Protein AF-A0A8C6F289-F1 (afdb_monomer_lite)

InterPro domains:
  IPR001245 Serine-threonine/tyrosine-protein kinase, catalytic domain [PF07714] (46-99)
  IPR011009 Protein kinase-like domain superfamily [SSF56112] (26-97)
  IPR017441 Protein kinase, ATP binding site [PS00107] (52-78)

pLDDT: mean 70.16, std 18.86, range [34.09, 97.44]

Structure (mmCIF, N/CA/C/O backbone):
data_AF-A0A8C6F289-F1
#
_entry.id   AF-A0A8C6F289-F1
#
loop_
_atom_site.group_PDB
_atom_site.id
_atom_site.type_symbol
_atom_site.label_atom_id
_atom_site.label_alt_id
_atom_site.label_comp_id
_atom_site.label_asym_id
_atom_site.label_entity_id
_atom_site.label_seq_id
_atom_site.pdbx_PDB_ins_code
_atom_site.Cartn_x
_atom_site.Cartn_y
_atom_site.Cartn_z
_atom_site.occupancy
_atom_site.B_iso_or_equiv
_atom_site.auth_seq_id
_atom_site.auth_comp_id
_atom_site.auth_asym_id
_atom_site.auth_atom_id
_atom_site.pdbx_PDB_model_num
ATOM 1 N N . ILE A 1 1 ? 35.187 51.671 -55.131 1.00 46.16 1 ILE A N 1
ATOM 2 C CA . ILE A 1 1 ? 34.625 51.964 -53.791 1.00 46.16 1 ILE A CA 1
ATOM 3 C C . ILE A 1 1 ? 34.349 50.608 -53.161 1.00 46.16 1 ILE A C 1
ATOM 5 O O . ILE A 1 1 ? 33.655 4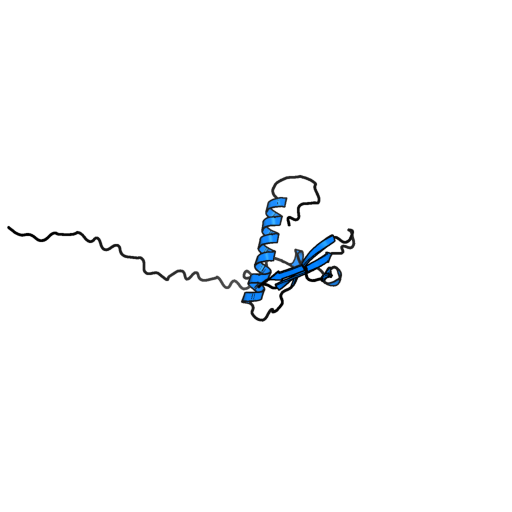9.810 -53.774 1.00 46.16 1 ILE A O 1
ATOM 9 N N . LYS A 1 2 ? 35.063 50.286 -52.078 1.00 38.53 2 LYS A N 1
ATOM 10 C CA . LYS A 1 2 ? 35.091 48.959 -51.451 1.00 38.53 2 LYS A CA 1
ATOM 11 C C . LYS A 1 2 ? 33.733 48.665 -50.813 1.00 38.53 2 LYS A C 1
ATOM 13 O O . LYS A 1 2 ? 33.270 49.463 -50.008 1.00 38.53 2 LYS A O 1
ATOM 18 N N . GLY A 1 3 ? 33.132 47.536 -51.166 1.00 48.69 3 GLY A N 1
ATOM 19 C CA . GLY A 1 3 ? 31.983 46.972 -50.473 1.00 48.69 3 GLY A CA 1
ATOM 20 C C . GLY A 1 3 ? 32.373 45.612 -49.918 1.00 48.69 3 GLY A C 1
ATOM 21 O O . GLY A 1 3 ? 32.667 44.710 -50.692 1.00 48.69 3 GLY A O 1
ATOM 22 N N . GLN A 1 4 ? 32.408 45.496 -48.595 1.00 46.75 4 GLN A N 1
ATOM 23 C CA . GLN A 1 4 ? 32.226 44.245 -47.863 1.00 46.75 4 GLN A CA 1
ATOM 24 C C . GLN A 1 4 ? 31.944 44.622 -46.409 1.00 46.75 4 GLN A C 1
ATOM 26 O O . GLN A 1 4 ? 32.739 45.313 -45.772 1.00 46.75 4 GLN A O 1
ATOM 31 N N . GLY A 1 5 ? 30.745 44.260 -45.954 1.00 51.66 5 GLY A N 1
ATOM 32 C CA . GLY A 1 5 ? 30.264 44.515 -44.607 1.00 51.66 5 GLY A CA 1
ATOM 33 C C . GLY A 1 5 ? 31.097 43.751 -43.589 1.00 51.66 5 GLY A C 1
ATOM 34 O O . GLY A 1 5 ? 31.342 42.557 -43.736 1.00 51.66 5 GLY A O 1
ATOM 35 N N . VAL A 1 6 ? 31.536 44.464 -42.561 1.00 51.06 6 VAL A N 1
ATOM 36 C CA . VAL A 1 6 ? 31.997 43.873 -41.310 1.00 51.06 6 VAL A CA 1
ATOM 37 C C . VAL A 1 6 ? 30.757 43.600 -40.468 1.00 51.06 6 VAL A C 1
ATOM 39 O O . VAL A 1 6 ? 30.268 44.483 -39.770 1.00 51.06 6 VAL A O 1
ATOM 42 N N . GLU A 1 7 ? 30.210 42.392 -40.575 1.00 58.28 7 GLU A N 1
ATOM 43 C CA . GLU A 1 7 ? 29.323 41.885 -39.533 1.00 58.28 7 GLU A CA 1
ATOM 44 C C . GLU A 1 7 ? 30.195 41.436 -38.363 1.00 58.28 7 GLU A C 1
ATOM 46 O O . GLU A 1 7 ? 30.992 40.502 -38.469 1.00 58.28 7 GLU A O 1
ATOM 51 N N . TYR A 1 8 ? 30.084 42.145 -37.244 1.00 46.84 8 TYR A N 1
ATOM 52 C CA . TYR A 1 8 ? 30.664 41.723 -35.979 1.00 46.84 8 TYR A CA 1
ATOM 53 C C . TYR A 1 8 ? 29.849 40.536 -35.463 1.00 46.84 8 TYR A C 1
ATOM 55 O O . TYR A 1 8 ? 28.900 40.709 -34.703 1.00 46.84 8 TYR A O 1
ATOM 63 N N . PHE A 1 9 ? 30.196 39.320 -35.883 1.00 59.06 9 PHE A N 1
ATOM 64 C CA . PHE A 1 9 ? 29.682 38.115 -35.243 1.00 59.06 9 PHE A CA 1
ATOM 65 C C . PHE A 1 9 ? 30.445 37.937 -33.929 1.00 59.06 9 PHE A C 1
ATOM 67 O O . PHE A 1 9 ? 31.496 37.299 -33.876 1.00 59.06 9 PHE A O 1
ATOM 74 N N . THR A 1 10 ? 29.962 38.575 -32.862 1.00 51.69 10 THR A N 1
ATOM 75 C CA . THR A 1 10 ? 30.360 38.216 -31.500 1.00 51.69 10 THR A CA 1
ATOM 76 C C . THR A 1 10 ? 30.003 36.749 -31.307 1.00 51.69 10 THR A C 1
ATOM 78 O O . THR A 1 10 ? 28.832 36.408 -31.151 1.00 51.69 10 THR A O 1
ATOM 81 N N . SER A 1 11 ? 31.005 35.874 -31.379 1.00 57.53 11 SER A N 1
ATOM 82 C CA . SER A 1 11 ? 30.870 34.464 -31.044 1.00 57.53 11 SER A CA 1
ATOM 83 C C . SER A 1 11 ? 30.445 34.370 -29.582 1.00 57.53 11 SER A C 1
ATOM 85 O O . SER A 1 11 ? 31.267 34.528 -28.679 1.00 57.53 11 SER A O 1
ATOM 87 N N . VAL A 1 12 ? 29.152 34.162 -29.347 1.00 59.59 12 VAL A N 1
ATOM 88 C CA . VAL A 1 12 ? 28.649 33.742 -28.042 1.00 59.59 12 VAL A CA 1
ATOM 89 C C . VAL A 1 12 ? 29.242 32.358 -27.803 1.00 59.59 12 VAL A C 1
ATOM 91 O O . VAL A 1 12 ? 28.905 31.402 -28.499 1.00 59.59 12 VAL A O 1
ATOM 94 N N . SER A 1 13 ? 30.200 32.263 -26.883 1.00 61.00 13 SER A N 1
ATOM 95 C CA . SER A 1 13 ? 30.701 30.980 -26.406 1.00 61.00 13 SER A CA 1
ATOM 96 C C . SER A 1 13 ? 29.568 30.298 -25.647 1.00 61.00 13 SER A C 1
ATOM 98 O O . SER A 1 13 ? 29.217 30.723 -24.546 1.00 61.00 13 SER A O 1
ATOM 100 N N . PHE A 1 14 ? 28.971 29.275 -26.253 1.00 57.12 14 PHE A N 1
ATOM 101 C CA . PHE A 1 14 ? 28.073 28.370 -25.548 1.00 57.12 14 PHE A CA 1
ATOM 102 C C . PHE A 1 14 ? 28.878 27.687 -24.432 1.00 57.12 14 PHE A C 1
ATOM 104 O O . PHE A 1 14 ? 29.957 27.166 -24.733 1.00 57.12 14 PHE A O 1
ATOM 111 N N . PRO A 1 15 ? 28.425 27.710 -23.162 1.00 57.38 15 PRO A N 1
ATOM 112 C CA . PRO A 1 15 ? 29.028 26.861 -22.147 1.00 57.38 15 PRO A CA 1
ATOM 113 C C . PRO A 1 15 ? 28.905 25.421 -22.643 1.00 57.38 15 PRO A C 1
ATOM 115 O O . PRO A 1 15 ? 27.828 24.995 -23.060 1.00 57.38 15 PRO A O 1
ATOM 118 N N . THR A 1 16 ? 30.026 24.705 -22.688 1.00 56.56 16 THR A N 1
ATOM 119 C CA . THR A 1 16 ? 30.003 23.268 -22.931 1.00 56.56 16 THR A CA 1
ATOM 120 C C . THR A 1 16 ? 29.150 22.658 -21.835 1.00 56.56 16 THR A C 1
ATOM 122 O O . THR A 1 16 ? 29.489 22.775 -20.658 1.00 56.56 16 THR A O 1
ATOM 125 N N . GLU A 1 17 ? 28.022 22.073 -22.228 1.00 63.59 17 GLU A N 1
ATOM 126 C CA . GLU A 1 17 ? 27.273 21.181 -21.360 1.00 63.59 17 GLU A CA 1
ATOM 127 C C . GLU A 1 17 ? 28.210 20.129 -20.764 1.00 63.59 17 GLU A C 1
ATOM 129 O O . GLU A 1 17 ? 29.196 19.751 -21.398 1.00 63.59 17 GLU A O 1
ATOM 134 N N . THR A 1 18 ? 27.831 19.646 -19.582 1.00 62.22 18 THR A N 1
ATOM 135 C CA . THR A 1 18 ? 28.416 18.534 -18.823 1.00 62.22 18 THR A CA 1
ATOM 136 C C . THR A 1 18 ? 29.577 18.882 -17.890 1.00 62.22 18 THR A C 1
ATOM 138 O O . THR A 1 18 ? 30.707 18.452 -18.104 1.00 62.22 18 THR A O 1
ATOM 141 N N . ASP A 1 19 ? 29.263 19.569 -16.791 1.00 66.81 19 ASP A N 1
ATOM 142 C CA . ASP A 1 19 ? 29.886 19.248 -15.498 1.00 66.81 19 ASP A CA 1
ATOM 143 C C . ASP A 1 19 ? 28.875 19.429 -14.351 1.00 66.81 19 ASP A C 1
ATOM 145 O O . ASP A 1 19 ? 29.058 20.212 -13.426 1.00 66.81 19 ASP A O 1
ATOM 149 N N . ASP A 1 20 ? 27.750 18.713 -14.455 1.00 73.12 20 ASP A N 1
ATOM 150 C CA . ASP A 1 20 ? 26.741 18.583 -13.391 1.00 73.12 20 ASP A CA 1
ATOM 151 C C . ASP A 1 20 ? 27.116 17.466 -12.395 1.00 73.12 20 ASP A C 1
ATOM 153 O O . ASP A 1 20 ? 26.256 16.884 -11.726 1.00 73.12 20 ASP A O 1
ATOM 157 N N . TYR A 1 21 ? 28.401 17.104 -12.328 1.00 77.75 21 TYR A N 1
ATOM 158 C CA . TYR A 1 21 ? 28.879 16.062 -11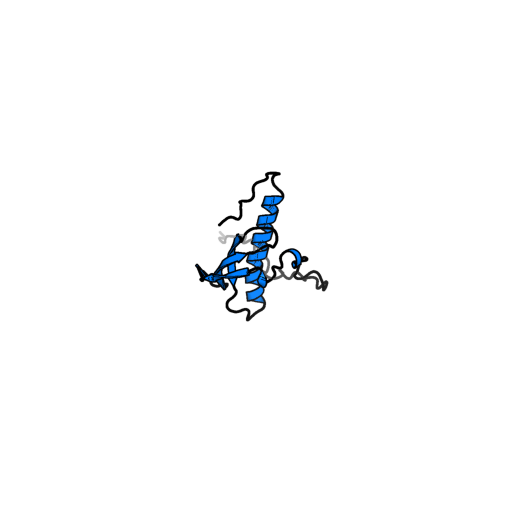.434 1.00 77.75 21 TYR A CA 1
ATOM 159 C C . TYR A 1 21 ? 29.009 16.620 -10.014 1.00 77.75 21 TYR A C 1
ATOM 161 O O . TYR A 1 21 ? 30.008 17.232 -9.642 1.00 77.75 21 TYR A O 1
ATOM 169 N N . ALA A 1 22 ? 27.975 16.408 -9.204 1.00 77.69 22 ALA A N 1
ATOM 170 C CA . ALA A 1 22 ? 28.058 16.576 -7.761 1.00 77.69 22 ALA A CA 1
ATOM 171 C C . ALA A 1 22 ? 28.520 15.256 -7.126 1.00 77.69 22 ALA A C 1
ATOM 173 O O . ALA A 1 22 ? 27.838 14.237 -7.246 1.00 77.69 22 ALA A O 1
ATOM 174 N N . GLU A 1 23 ? 29.662 15.273 -6.434 1.00 72.12 23 GLU A N 1
ATOM 175 C CA . GLU A 1 23 ? 30.068 14.172 -5.557 1.00 72.12 23 GLU A CA 1
ATOM 176 C C . GLU A 1 23 ? 29.037 14.034 -4.430 1.00 72.12 23 GLU A C 1
ATOM 178 O O . GLU A 1 23 ? 28.884 14.917 -3.584 1.00 72.12 23 GLU A O 1
ATOM 183 N N . ILE A 1 24 ? 28.295 12.927 -4.438 1.00 75.88 24 ILE A N 1
ATOM 184 C CA . ILE A 1 24 ? 27.475 12.527 -3.299 1.00 75.88 24 ILE A CA 1
ATOM 185 C C . ILE A 1 24 ? 28.450 12.032 -2.233 1.00 75.88 24 ILE A C 1
ATOM 187 O O . ILE A 1 24 ? 29.244 11.130 -2.488 1.00 75.88 24 ILE A O 1
ATOM 191 N N . ILE A 1 25 ? 28.422 12.651 -1.055 1.00 74.38 25 ILE A N 1
ATOM 192 C CA . ILE A 1 25 ? 29.260 12.229 0.064 1.00 74.38 25 ILE A CA 1
ATOM 193 C C . ILE A 1 25 ? 28.718 10.889 0.581 1.00 74.38 25 ILE A C 1
ATOM 195 O O . ILE A 1 25 ? 27.613 10.841 1.122 1.00 74.38 25 ILE A O 1
ATOM 199 N N . ASP A 1 26 ? 29.508 9.821 0.438 1.00 61.25 26 ASP A N 1
ATOM 200 C CA . ASP A 1 26 ? 29.277 8.485 1.016 1.00 61.25 26 ASP A CA 1
ATOM 201 C C . ASP A 1 26 ? 29.518 8.483 2.541 1.00 61.25 26 ASP A C 1
ATOM 203 O O . ASP A 1 26 ? 30.179 7.602 3.093 1.00 61.25 26 ASP A O 1
ATOM 207 N N . GLU A 1 27 ? 29.020 9.488 3.265 1.00 58.75 27 GLU A N 1
ATOM 208 C CA . GLU A 1 27 ? 28.895 9.352 4.714 1.00 58.75 27 GLU A CA 1
ATOM 209 C C . GLU A 1 27 ? 27.813 8.291 4.946 1.00 58.75 27 GLU A C 1
ATOM 211 O O . GLU A 1 27 ? 26.616 8.573 4.845 1.00 58.75 27 GLU A O 1
ATOM 216 N N . GLU A 1 28 ? 28.301 7.064 5.172 1.00 58.78 28 GLU A N 1
ATOM 217 C CA . GLU A 1 28 ? 27.688 5.721 5.183 1.00 58.78 28 GLU A CA 1
ATOM 218 C C . GLU A 1 28 ? 26.384 5.560 5.995 1.00 58.78 28 GLU A C 1
ATOM 220 O O . GLU A 1 28 ? 25.867 4.460 6.110 1.00 58.78 28 GLU A O 1
ATOM 225 N N . ASP A 1 29 ? 25.782 6.640 6.492 1.00 52.91 29 ASP A N 1
ATOM 226 C CA . ASP A 1 29 ? 24.566 6.620 7.307 1.00 52.91 29 ASP A CA 1
ATOM 227 C C . ASP A 1 29 ? 23.515 7.690 6.923 1.00 52.91 29 ASP A C 1
ATOM 229 O O . ASP A 1 29 ? 22.459 7.762 7.555 1.00 52.91 29 ASP A O 1
ATOM 233 N N . THR A 1 30 ? 23.753 8.525 5.896 1.00 55.31 30 THR A N 1
ATOM 234 C CA . THR A 1 30 ? 22.814 9.613 5.509 1.00 55.31 30 THR A CA 1
ATOM 235 C C . THR A 1 30 ? 22.009 9.316 4.236 1.00 55.31 30 THR A C 1
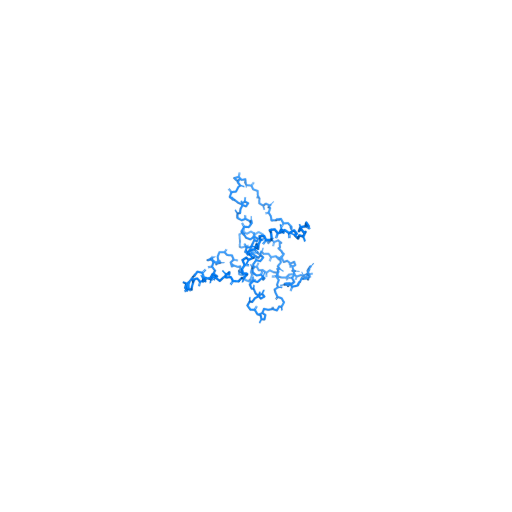ATOM 237 O O . THR A 1 30 ? 21.006 9.979 3.956 1.00 55.31 30 THR A O 1
ATOM 240 N N . TYR A 1 31 ? 22.394 8.296 3.466 1.00 55.88 31 TYR A N 1
ATOM 241 C CA . TYR A 1 31 ? 21.676 7.915 2.252 1.00 55.88 31 TYR A CA 1
ATOM 242 C C . TYR A 1 31 ? 20.537 6.949 2.601 1.00 55.88 31 TYR A C 1
ATOM 244 O O . TYR A 1 31 ? 20.746 5.769 2.858 1.00 55.88 31 TYR A O 1
ATOM 252 N N . THR A 1 32 ? 19.312 7.474 2.592 1.00 60.78 32 THR A N 1
ATOM 253 C CA . THR A 1 32 ? 18.060 6.707 2.664 1.00 60.78 32 THR A CA 1
ATOM 254 C C . THR A 1 32 ? 17.797 6.033 4.013 1.00 60.78 32 THR A C 1
ATOM 256 O O . THR A 1 32 ? 18.062 4.854 4.201 1.00 60.78 32 THR A O 1
ATOM 259 N N . MET A 1 33 ? 17.213 6.795 4.943 1.00 51.25 33 MET A N 1
ATOM 260 C CA . MET A 1 33 ? 16.040 6.446 5.771 1.00 51.25 33 MET A CA 1
ATOM 261 C C . MET A 1 33 ? 16.003 7.395 6.983 1.00 51.25 33 MET A C 1
ATOM 263 O O . MET A 1 33 ? 16.593 7.084 8.018 1.00 51.25 33 MET A O 1
ATOM 267 N N . PRO A 1 34 ? 15.309 8.549 6.922 1.00 47.97 34 PRO A N 1
ATOM 268 C CA . PRO A 1 34 ? 15.074 9.349 8.119 1.00 47.97 34 PRO A CA 1
ATOM 269 C C . PRO A 1 34 ? 14.149 8.554 9.045 1.00 47.97 34 PRO A C 1
ATOM 271 O O . PRO A 1 34 ? 12.944 8.554 8.824 1.00 47.97 34 PRO A O 1
ATOM 274 N N . SER A 1 35 ? 14.715 7.807 10.002 1.00 49.44 35 SER A N 1
ATOM 275 C CA . SER A 1 35 ? 14.028 7.105 11.102 1.00 49.44 35 SER A CA 1
ATOM 276 C C . SER A 1 35 ? 12.578 6.695 10.787 1.00 49.44 35 SER A C 1
ATOM 278 O O . SER A 1 35 ? 11.646 7.047 11.502 1.00 49.44 35 SER A O 1
ATOM 280 N N . THR A 1 36 ? 12.349 5.968 9.691 1.00 52.84 36 THR A N 1
ATOM 281 C CA . THR A 1 36 ? 10.992 5.695 9.173 1.00 52.84 36 THR A CA 1
ATOM 282 C C . THR A 1 36 ? 10.212 4.693 10.017 1.00 52.84 36 THR A C 1
ATOM 284 O O . THR A 1 36 ? 9.098 4.319 9.655 1.00 52.84 36 THR A O 1
ATOM 287 N N . ARG A 1 37 ? 10.792 4.233 11.131 1.00 57.00 37 ARG A N 1
ATOM 288 C CA . ARG A 1 37 ? 10.135 3.323 12.071 1.00 57.00 37 ARG A CA 1
ATOM 289 C C . ARG A 1 37 ? 8.822 3.890 12.590 1.00 57.00 37 ARG A C 1
ATOM 291 O O . ARG A 1 37 ? 7.899 3.123 12.828 1.00 57.00 37 ARG A O 1
ATOM 298 N N . ASP A 1 38 ? 8.707 5.213 12.672 1.00 67.75 38 ASP A N 1
ATOM 299 C CA . ASP A 1 38 ? 7.482 5.872 13.127 1.00 67.75 38 ASP A CA 1
ATOM 300 C C . ASP A 1 38 ? 6.301 5.702 12.149 1.00 67.75 38 ASP A C 1
ATOM 302 O O . ASP A 1 38 ? 5.152 5.913 12.534 1.00 67.75 38 ASP A O 1
ATOM 306 N N . TYR A 1 39 ? 6.555 5.287 10.902 1.00 73.88 39 TYR A N 1
ATOM 307 C CA . TYR A 1 39 ? 5.533 5.043 9.873 1.00 73.88 39 TYR A CA 1
ATOM 308 C C . TYR A 1 39 ? 5.334 3.556 9.559 1.00 73.88 39 TYR A C 1
ATOM 310 O O . TYR A 1 39 ? 4.568 3.212 8.657 1.00 73.88 39 TYR A O 1
ATOM 318 N N . GLU A 1 40 ? 6.022 2.664 10.274 1.00 84.00 40 GLU A N 1
ATOM 319 C CA . GLU A 1 40 ? 5.893 1.227 10.068 1.00 84.00 40 GLU A CA 1
ATOM 320 C C . GLU A 1 40 ? 4.577 0.720 10.670 1.00 84.00 40 GLU A C 1
ATOM 322 O O . GLU A 1 40 ? 4.305 0.868 11.863 1.00 84.00 40 GLU A O 1
ATOM 327 N N . ILE A 1 41 ? 3.743 0.098 9.836 1.00 87.00 41 ILE A N 1
ATOM 328 C CA . ILE A 1 41 ? 2.461 -0.463 10.260 1.00 87.00 41 ILE A CA 1
ATOM 329 C C . ILE A 1 41 ? 2.574 -1.985 10.316 1.00 87.00 41 ILE A C 1
ATOM 331 O O . ILE A 1 41 ? 2.957 -2.634 9.345 1.00 87.00 41 ILE A O 1
ATOM 335 N N . GLN A 1 42 ? 2.176 -2.562 11.452 1.00 89.75 42 GLN A N 1
ATOM 336 C CA . GLN A 1 42 ? 2.073 -4.012 11.624 1.00 89.75 42 GLN A CA 1
ATOM 337 C C . GLN A 1 42 ? 1.074 -4.605 10.623 1.00 89.75 42 GLN A C 1
ATOM 339 O O . GLN A 1 42 ? -0.065 -4.141 10.524 1.00 89.75 42 GLN A O 1
ATOM 344 N N . ARG A 1 43 ? 1.475 -5.662 9.909 1.00 93.06 43 ARG A N 1
ATOM 345 C CA . ARG A 1 43 ? 0.662 -6.297 8.858 1.00 93.06 43 ARG A CA 1
ATOM 346 C C . ARG A 1 43 ? -0.686 -6.785 9.387 1.00 93.06 43 ARG A C 1
ATOM 348 O O . ARG A 1 43 ? -1.680 -6.699 8.671 1.00 93.06 43 ARG A O 1
ATOM 355 N N . GLU A 1 44 ? -0.714 -7.257 10.629 1.00 93.75 44 GLU A N 1
ATOM 356 C CA . GLU A 1 44 ? -1.883 -7.798 11.330 1.00 93.75 44 GLU A CA 1
ATOM 357 C C . GLU A 1 44 ? -2.963 -6.739 11.568 1.00 93.75 44 GLU A C 1
ATOM 359 O O . GLU A 1 44 ? -4.128 -7.074 11.760 1.00 93.75 44 GLU A O 1
ATOM 364 N N . ARG A 1 45 ? -2.587 -5.456 11.536 1.00 93.81 45 ARG A N 1
ATOM 365 C CA . ARG A 1 45 ? -3.517 -4.331 11.663 1.00 93.81 45 ARG A CA 1
ATOM 366 C C . ARG A 1 45 ? -4.152 -3.934 10.333 1.00 93.81 45 ARG A C 1
ATOM 368 O O . ARG A 1 45 ? -4.945 -3.000 10.321 1.00 93.81 45 ARG A O 1
ATOM 375 N N . ILE A 1 46 ? -3.791 -4.589 9.228 1.00 96.19 46 ILE A N 1
ATOM 376 C CA . ILE A 1 46 ? -4.219 -4.228 7.876 1.00 96.19 46 ILE A CA 1
ATOM 377 C C . ILE A 1 46 ? -5.039 -5.353 7.247 1.00 96.19 46 ILE A C 1
ATOM 379 O O . ILE A 1 46 ? 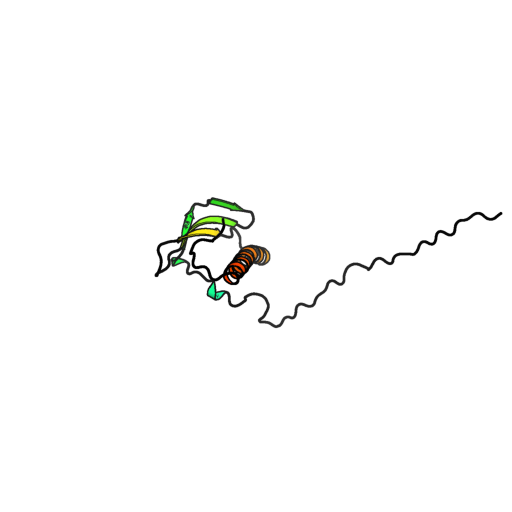-4.512 -6.409 6.881 1.00 96.19 46 ILE A O 1
ATOM 383 N N . GLU A 1 47 ? -6.314 -5.070 7.005 1.00 96.75 47 GLU A N 1
ATOM 384 C CA . GLU A 1 47 ? -7.192 -5.907 6.194 1.00 96.75 47 GLU A CA 1
ATOM 385 C C . GLU A 1 47 ? -7.155 -5.436 4.738 1.00 96.75 47 GLU A C 1
ATOM 387 O O . GLU A 1 47 ? -7.534 -4.308 4.417 1.00 96.75 47 GLU A O 1
ATOM 392 N N . LEU A 1 48 ? -6.686 -6.310 3.844 1.00 96.44 48 LEU A N 1
ATOM 393 C CA . LEU A 1 48 ? -6.650 -6.046 2.408 1.00 96.44 48 LEU A CA 1
ATOM 394 C C . LEU A 1 48 ? -7.981 -6.471 1.777 1.00 96.44 48 LEU A C 1
ATOM 396 O O . LEU A 1 48 ? -8.366 -7.637 1.857 1.00 96.44 48 LEU A O 1
ATOM 400 N N . GLY A 1 49 ? -8.675 -5.530 1.150 1.00 96.62 49 GLY A N 1
ATOM 401 C CA . GLY A 1 49 ? -9.921 -5.757 0.427 1.00 96.62 49 GLY A CA 1
ATOM 402 C C . GLY A 1 49 ? -9.716 -5.908 -1.081 1.00 96.62 49 GLY A C 1
ATOM 403 O O . GLY A 1 49 ? -8.653 -6.295 -1.561 1.00 96.62 49 GLY A O 1
ATOM 404 N N . ARG A 1 50 ? -10.770 -5.613 -1.851 1.00 97.44 50 ARG A N 1
ATOM 405 C CA . ARG A 1 50 ? -10.744 -5.710 -3.320 1.00 97.44 50 ARG A CA 1
ATOM 406 C C . ARG A 1 50 ? -9.853 -4.635 -3.951 1.00 97.44 50 ARG A C 1
ATOM 408 O O . ARG A 1 50 ? -9.758 -3.525 -3.426 1.00 97.44 50 ARG A O 1
ATOM 415 N N . CYS A 1 51 ? -9.289 -4.939 -5.118 1.00 96.81 51 CYS A N 1
ATOM 416 C CA . CYS A 1 51 ? -8.638 -3.943 -5.968 1.00 96.81 51 CYS A CA 1
ATOM 417 C C . CYS A 1 51 ? -9.673 -2.912 -6.457 1.00 96.81 51 CYS A C 1
ATOM 419 O O . CYS A 1 51 ? -10.780 -3.274 -6.867 1.00 96.81 51 CYS A O 1
ATOM 421 N N . ILE A 1 52 ? -9.325 -1.631 -6.355 1.00 96.31 52 ILE A N 1
ATOM 422 C CA . ILE A 1 52 ? -10.139 -0.476 -6.764 1.00 96.31 52 ILE A CA 1
ATOM 423 C C . ILE A 1 52 ? -9.457 0.376 -7.841 1.00 96.31 52 ILE A C 1
ATOM 425 O O . ILE A 1 52 ? -10.104 1.243 -8.421 1.00 96.31 52 ILE A O 1
ATOM 429 N N . GLY A 1 53 ? -8.179 0.130 -8.130 1.00 94.81 53 GLY A N 1
ATOM 430 C CA . GLY A 1 53 ? -7.455 0.813 -9.193 1.00 94.81 53 GLY A CA 1
ATOM 431 C C . GLY A 1 53 ? -6.165 0.089 -9.545 1.00 94.81 53 GLY A C 1
ATOM 432 O O . GLY A 1 53 ? -5.507 -0.470 -8.675 1.00 94.81 53 GLY A O 1
ATOM 433 N N . GLU A 1 54 ? -5.790 0.129 -10.819 1.00 92.56 54 GLU A N 1
ATOM 434 C CA . GLU A 1 54 ? -4.548 -0.459 -11.315 1.00 92.56 54 GLU A CA 1
ATOM 435 C C . GLU A 1 54 ? -3.695 0.642 -11.946 1.00 92.56 54 GLU A C 1
ATOM 437 O O . GLU A 1 54 ? -4.129 1.316 -12.882 1.00 92.56 54 GLU A O 1
ATOM 442 N N . GLY A 1 55 ? -2.489 0.849 -11.421 1.00 84.00 55 GLY A N 1
ATOM 443 C CA . GLY A 1 55 ? -1.539 1.838 -11.920 1.00 84.00 55 GLY A CA 1
ATOM 444 C C . GLY A 1 55 ? -0.209 1.214 -12.336 1.00 84.00 55 GLY A C 1
ATOM 445 O O . GLY A 1 55 ? 0.105 0.072 -12.002 1.00 84.00 55 GLY A O 1
ATOM 446 N N . GLN A 1 56 ? 0.621 1.998 -13.030 1.00 78.31 56 GLN A N 1
ATOM 447 C CA . GLN A 1 56 ? 1.970 1.583 -13.446 1.00 78.31 56 GLN A CA 1
ATOM 448 C C . GLN A 1 56 ? 2.858 1.201 -12.252 1.00 78.31 56 GLN A C 1
ATOM 450 O O . GLN A 1 56 ? 3.704 0.316 -12.354 1.00 78.31 56 GLN A O 1
ATOM 455 N N . PHE A 1 57 ? 2.653 1.870 -11.120 1.00 72.56 57 PHE A N 1
ATOM 456 C CA . PHE A 1 57 ? 3.444 1.680 -9.908 1.00 72.56 57 PHE A CA 1
ATOM 457 C C . PHE A 1 57 ? 2.858 0.616 -8.970 1.00 72.56 57 PHE A C 1
ATOM 459 O O . PHE A 1 57 ? 3.456 0.310 -7.945 1.00 72.56 57 PHE A O 1
ATOM 466 N N . GLY A 1 58 ? 1.708 0.025 -9.306 1.00 86.19 58 GLY A N 1
ATOM 467 C CA . GLY A 1 58 ? 1.053 -0.980 -8.477 1.00 86.19 58 GLY A CA 1
ATOM 468 C C . GLY A 1 58 ? -0.464 -0.852 -8.449 1.00 86.19 58 GLY A C 1
ATOM 469 O O . GLY A 1 58 ? -1.042 0.064 -9.033 1.00 86.19 58 GLY A O 1
ATOM 470 N N . ASP A 1 59 ? -1.095 -1.777 -7.737 1.00 92.50 59 ASP A N 1
ATOM 471 C CA . ASP A 1 59 ? -2.537 -1.756 -7.498 1.00 92.50 59 ASP A CA 1
ATOM 472 C C . ASP A 1 59 ? -2.886 -0.942 -6.269 1.00 92.50 59 ASP A C 1
ATOM 474 O O . ASP A 1 59 ? -2.126 -0.886 -5.303 1.00 92.50 59 ASP A O 1
ATOM 478 N N . VAL A 1 60 ? -4.082 -0.376 -6.287 1.00 93.88 60 VAL A N 1
ATOM 479 C CA . VAL A 1 60 ? -4.720 0.248 -5.140 1.00 93.88 60 VAL A CA 1
ATOM 480 C C . VAL A 1 60 ? -5.875 -0.640 -4.720 1.00 93.88 60 VAL A C 1
ATOM 482 O O . VAL A 1 60 ? -6.771 -0.937 -5.508 1.00 93.88 60 VAL A O 1
ATOM 485 N N . HIS A 1 61 ? -5.865 -1.046 -3.462 1.00 96.56 61 HIS A N 1
ATOM 486 C CA . HIS A 1 61 ? -6.903 -1.849 -2.844 1.00 96.56 61 HIS A CA 1
ATOM 487 C C . HIS A 1 61 ? -7.663 -1.013 -1.825 1.00 96.56 61 HIS A C 1
ATOM 489 O O . HIS A 1 61 ? -7.088 -0.204 -1.102 1.00 96.56 61 HIS A O 1
ATOM 495 N N . GLN A 1 62 ? -8.963 -1.248 -1.728 1.00 96.94 62 GLN A N 1
ATOM 496 C CA . GLN A 1 62 ? -9.716 -0.876 -0.537 1.00 96.94 62 GLN A CA 1
ATOM 497 C C . GLN A 1 62 ? -9.181 -1.691 0.649 1.00 96.94 62 GLN A 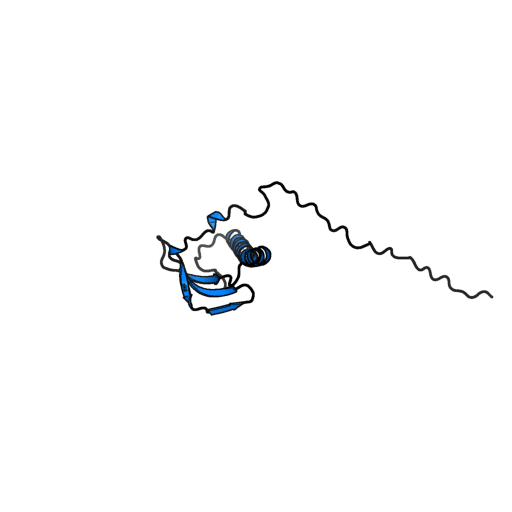C 1
ATOM 499 O O . GLN A 1 62 ? -8.886 -2.872 0.484 1.00 96.94 62 GLN A O 1
ATOM 504 N N . GLY A 1 63 ? -9.124 -1.116 1.846 1.00 96.62 63 GLY A N 1
ATOM 505 C CA . GLY A 1 63 ? -8.769 -1.851 3.056 1.00 96.62 63 GLY A CA 1
ATOM 506 C C . GLY A 1 63 ? -9.295 -1.223 4.337 1.00 96.62 63 GLY A C 1
ATOM 507 O O . GLY A 1 63 ? -9.970 -0.191 4.311 1.00 96.62 63 GLY A O 1
ATOM 508 N N . ALA A 1 64 ? -8.975 -1.864 5.456 1.00 96.19 64 ALA A N 1
ATOM 509 C CA . ALA A 1 64 ? -9.239 -1.347 6.791 1.00 96.19 64 ALA A CA 1
ATOM 510 C C . ALA A 1 64 ? -7.974 -1.419 7.656 1.00 96.19 64 ALA A C 1
ATOM 512 O O . ALA A 1 64 ? -7.242 -2.409 7.622 1.00 96.19 64 ALA A O 1
ATOM 513 N N . TYR A 1 65 ? -7.726 -0.360 8.421 1.00 95.06 65 TYR A N 1
ATOM 514 C CA . TYR A 1 65 ? -6.694 -0.300 9.447 1.00 95.06 65 TYR A CA 1
ATOM 515 C C . TYR A 1 65 ? -7.331 -0.406 10.831 1.00 95.06 65 TYR A C 1
ATOM 517 O O . TYR A 1 65 ? -8.207 0.388 11.178 1.00 95.06 65 TYR A O 1
ATOM 525 N N . THR A 1 66 ? -6.857 -1.348 11.640 1.00 94.31 66 THR A N 1
ATOM 526 C CA . THR A 1 66 ? -7.351 -1.573 13.000 1.00 94.31 66 THR A CA 1
ATOM 527 C C . THR A 1 66 ? -6.309 -1.131 14.019 1.00 94.31 66 THR A C 1
ATOM 529 O O . THR A 1 66 ? -5.200 -1.664 14.079 1.00 94.31 66 THR A O 1
ATOM 532 N N . SER A 1 67 ? -6.683 -0.171 14.861 1.00 88.81 67 SER A N 1
ATOM 533 C CA . SER A 1 67 ? -5.895 0.229 16.027 1.00 88.81 67 SER A CA 1
ATOM 534 C C . SER A 1 67 ? -6.476 -0.411 17.293 1.00 88.81 67 SER A C 1
ATOM 536 O O . SER A 1 67 ? -7.693 -0.550 17.382 1.00 88.81 67 SER A O 1
ATOM 538 N N . PRO A 1 68 ? -5.660 -0.752 18.307 1.00 84.56 68 PRO A N 1
ATOM 539 C CA . PRO A 1 68 ? -6.174 -1.195 19.606 1.00 84.56 68 PRO A CA 1
ATOM 540 C C . PRO A 1 68 ? -7.091 -0.168 20.289 1.00 84.56 68 PRO A C 1
ATOM 542 O O . PRO A 1 68 ? -7.930 -0.534 21.106 1.00 84.56 68 PRO A O 1
ATOM 545 N N . GLU A 1 69 ? -6.911 1.115 19.973 1.00 88.06 69 GLU A N 1
ATOM 546 C CA . GLU A 1 69 ? -7.539 2.235 20.684 1.00 88.06 69 GLU A CA 1
ATOM 547 C C . GLU A 1 69 ? -8.715 2.858 19.923 1.00 88.06 69 GLU A C 1
ATOM 549 O O . GLU A 1 69 ? -9.509 3.584 20.514 1.00 88.06 69 GLU A O 1
ATOM 554 N N . ASN A 1 70 ? -8.843 2.580 18.622 1.00 84.62 70 ASN A N 1
ATOM 555 C CA . ASN A 1 70 ? -9.819 3.232 17.752 1.00 84.62 70 ASN A CA 1
ATOM 556 C C . ASN A 1 70 ? -10.581 2.209 16.897 1.00 84.62 70 ASN A C 1
ATOM 558 O O . ASN A 1 70 ? -10.028 1.158 16.567 1.00 84.62 70 ASN A O 1
ATOM 562 N N . PRO A 1 71 ? -11.827 2.517 16.486 1.00 90.19 71 PRO A N 1
ATOM 563 C CA . PRO A 1 71 ? -12.548 1.719 15.500 1.00 90.19 71 PRO A CA 1
ATOM 564 C C . PRO A 1 71 ? -11.759 1.551 14.196 1.00 90.19 71 PRO A C 1
ATOM 566 O O . PRO A 1 71 ? -10.900 2.371 13.869 1.00 90.19 71 PRO A O 1
ATOM 569 N N . ALA A 1 72 ? -12.091 0.508 13.430 1.00 91.75 72 ALA A N 1
ATOM 570 C CA . ALA A 1 72 ? -11.457 0.249 12.143 1.00 91.75 72 ALA A CA 1
ATOM 571 C C . ALA A 1 72 ? -11.631 1.443 11.188 1.00 91.75 72 ALA A C 1
ATOM 573 O O . ALA A 1 72 ? -12.750 1.887 10.915 1.00 91.75 72 ALA A O 1
ATOM 574 N N . LEU A 1 73 ? -10.511 1.950 10.680 1.00 94.38 73 LEU A N 1
ATOM 575 C CA . LEU A 1 73 ? -10.449 3.065 9.747 1.00 94.38 73 LEU A CA 1
ATOM 576 C C . LEU A 1 73 ? -10.407 2.531 8.315 1.00 94.38 73 LEU A C 1
ATOM 578 O O . LEU A 1 73 ? -9.554 1.711 7.989 1.00 94.38 73 LEU A O 1
ATOM 582 N N . ALA A 1 74 ? -11.294 3.010 7.445 1.00 95.06 74 ALA A N 1
ATOM 583 C CA . ALA A 1 74 ? -11.223 2.690 6.021 1.00 95.06 74 ALA A CA 1
ATOM 584 C C . ALA A 1 74 ? -9.991 3.354 5.385 1.00 95.06 74 ALA A C 1
ATOM 586 O O . ALA A 1 74 ? -9.752 4.543 5.589 1.00 95.06 74 ALA A O 1
ATOM 587 N N . VAL A 1 75 ? -9.225 2.592 4.605 1.00 95.62 75 VAL A N 1
ATOM 588 C CA . VAL A 1 75 ? -7.972 3.045 3.983 1.00 95.62 75 VAL A CA 1
ATOM 589 C C . VAL A 1 75 ? -7.872 2.593 2.527 1.00 95.62 75 VAL A C 1
ATOM 591 O O . VAL A 1 75 ? -8.498 1.613 2.117 1.00 95.62 75 VAL A O 1
ATOM 594 N N . ALA A 1 76 ? -7.048 3.292 1.749 1.00 95.75 76 ALA A N 1
ATOM 595 C CA . ALA A 1 76 ? -6.548 2.809 0.468 1.00 95.75 76 ALA A CA 1
ATOM 596 C C . ALA A 1 76 ? -5.149 2.211 0.671 1.00 95.75 76 ALA A C 1
ATOM 598 O O . ALA A 1 76 ? -4.293 2.821 1.309 1.00 95.75 76 ALA A O 1
ATOM 599 N N . ILE A 1 77 ? -4.915 1.013 0.141 1.00 93.69 77 ILE A N 1
ATOM 600 C CA . ILE A 1 77 ? -3.653 0.283 0.272 1.00 93.69 77 ILE A CA 1
ATOM 601 C C . ILE A 1 77 ? -3.044 0.144 -1.112 1.00 93.69 77 ILE A C 1
ATOM 603 O O . ILE A 1 77 ? -3.566 -0.584 -1.958 1.00 93.69 77 ILE A O 1
ATOM 607 N N . LYS A 1 78 ? -1.918 0.816 -1.336 1.00 91.19 78 LYS A N 1
ATOM 608 C CA . LYS A 1 78 ? -1.144 0.647 -2.561 1.00 91.19 78 LYS A CA 1
ATOM 609 C C . LYS A 1 78 ? -0.189 -0.533 -2.407 1.00 91.19 78 LYS A C 1
ATOM 611 O O . LYS A 1 78 ? 0.541 -0.622 -1.424 1.00 91.19 78 LYS A O 1
ATOM 616 N N . THR A 1 79 ? -0.186 -1.445 -3.369 1.00 88.69 79 THR A N 1
ATOM 617 C CA . THR A 1 79 ? 0.680 -2.629 -3.389 1.00 88.69 79 THR A CA 1
ATOM 618 C C . THR A 1 79 ? 1.528 -2.621 -4.649 1.00 88.69 79 THR A C 1
ATOM 620 O O . THR A 1 79 ? 0.988 -2.509 -5.749 1.00 88.69 79 THR A O 1
ATOM 623 N N . CYS A 1 80 ? 2.840 -2.793 -4.517 1.00 84.50 80 CYS A N 1
ATOM 624 C CA . CYS A 1 80 ? 3.717 -2.931 -5.675 1.00 84.50 80 CYS A CA 1
ATOM 625 C C . CYS A 1 80 ? 3.561 -4.334 -6.293 1.00 84.50 80 CYS A C 1
ATOM 627 O O . CYS A 1 80 ? 3.706 -5.336 -5.594 1.00 84.50 80 CYS A O 1
ATOM 629 N N . LYS A 1 81 ? 3.267 -4.409 -7.601 1.00 75.88 81 LYS A N 1
ATOM 630 C CA . LYS A 1 81 ? 3.110 -5.683 -8.330 1.00 75.88 81 LYS A CA 1
ATOM 631 C C . LYS A 1 81 ? 4.441 -6.412 -8.551 1.00 75.88 81 LYS A C 1
ATOM 633 O O . LYS A 1 81 ? 4.438 -7.633 -8.545 1.00 75.88 81 LYS A O 1
ATOM 638 N N . ASN A 1 82 ? 5.554 -5.689 -8.728 1.00 64.75 82 ASN A N 1
ATOM 639 C CA . ASN A 1 82 ? 6.876 -6.242 -9.053 1.00 64.75 82 ASN A CA 1
ATOM 640 C C . ASN A 1 82 ? 7.998 -5.362 -8.463 1.00 64.75 82 ASN A C 1
ATOM 642 O O . ASN A 1 82 ? 8.340 -4.326 -9.030 1.00 64.75 82 ASN A O 1
ATOM 646 N N . CYS A 1 83 ? 8.623 -5.789 -7.364 1.00 61.50 83 CYS A N 1
ATOM 647 C CA . CYS A 1 83 ? 9.773 -5.103 -6.750 1.00 61.50 83 CYS A CA 1
ATOM 648 C C . CYS A 1 83 ? 11.111 -5.567 -7.358 1.00 61.50 83 CYS A C 1
ATOM 650 O O . CYS A 1 83 ? 12.046 -5.887 -6.630 1.00 61.50 83 CYS A O 1
ATOM 652 N N . THR A 1 84 ? 11.191 -5.714 -8.682 1.00 59.41 84 THR A N 1
ATOM 653 C CA . THR A 1 84 ? 12.315 -6.416 -9.332 1.00 59.41 84 THR A CA 1
ATOM 654 C C . THR A 1 84 ? 13.591 -5.581 -9.460 1.00 59.41 84 THR A C 1
ATOM 656 O O . THR A 1 84 ? 14.647 -6.150 -9.717 1.00 59.41 84 THR A O 1
ATOM 659 N N . SER A 1 85 ? 13.520 -4.257 -9.289 1.00 69.81 85 SER A N 1
ATOM 660 C CA . SER A 1 85 ? 14.686 -3.366 -9.247 1.00 69.81 85 SER A CA 1
ATOM 661 C C . SER A 1 85 ? 14.555 -2.334 -8.128 1.00 69.81 85 SER A C 1
ATOM 663 O O . SER A 1 85 ? 13.449 -1.866 -7.834 1.00 69.81 85 SER A O 1
ATOM 665 N N . ASP A 1 86 ? 15.687 -1.935 -7.544 1.00 70.69 86 ASP A N 1
ATOM 666 C CA . ASP A 1 86 ? 15.731 -0.909 -6.493 1.00 70.69 86 ASP A CA 1
ATOM 667 C C . ASP A 1 86 ? 15.100 0.412 -6.964 1.00 70.69 86 ASP A C 1
ATOM 669 O O . ASP A 1 86 ? 14.309 1.013 -6.243 1.00 70.69 86 ASP A O 1
ATOM 673 N N . SER A 1 87 ? 15.295 0.773 -8.236 1.00 75.62 87 SER A N 1
ATOM 674 C CA . SER A 1 87 ? 14.710 1.969 -8.856 1.00 75.62 87 SER A CA 1
ATOM 675 C C . SER A 1 87 ? 13.175 1.983 -8.918 1.00 75.62 87 SER A C 1
ATOM 677 O O . SER A 1 87 ? 12.568 3.054 -8.906 1.00 75.62 87 SER A O 1
ATO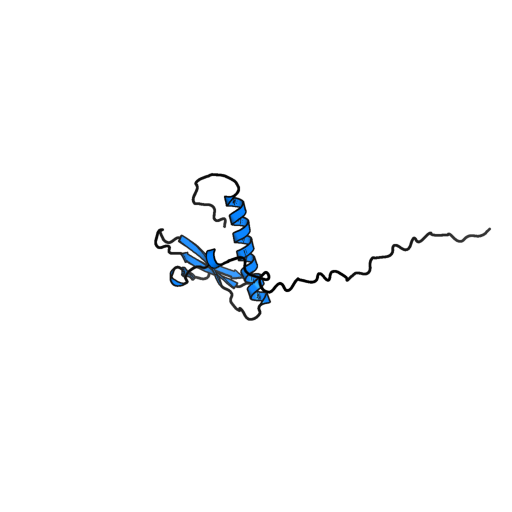M 679 N N . VAL A 1 88 ? 12.516 0.821 -8.999 1.00 73.62 88 VAL A N 1
ATOM 680 C CA . VAL A 1 88 ? 11.043 0.734 -8.968 1.00 73.62 88 VAL A CA 1
ATOM 681 C C . VAL A 1 88 ? 10.544 0.830 -7.530 1.00 73.62 88 VAL A C 1
ATOM 683 O O . VAL A 1 88 ? 9.544 1.501 -7.276 1.00 73.62 88 VAL A O 1
ATOM 686 N N . ARG A 1 89 ? 11.265 0.216 -6.581 1.00 76.06 89 ARG A N 1
ATOM 687 C CA . ARG A 1 89 ? 10.968 0.315 -5.146 1.00 76.06 89 ARG A CA 1
ATOM 688 C C . ARG A 1 89 ? 11.094 1.755 -4.650 1.00 76.06 89 ARG A C 1
ATOM 690 O O . ARG A 1 89 ? 10.206 2.222 -3.949 1.00 76.06 89 ARG A O 1
ATOM 697 N N . GLU A 1 90 ? 12.147 2.464 -5.036 1.00 75.94 90 GLU A N 1
ATOM 698 C CA . GLU A 1 90 ? 12.363 3.861 -4.641 1.00 75.94 90 GLU A CA 1
ATOM 699 C C . GLU A 1 90 ? 11.267 4.780 -5.172 1.00 75.94 90 GLU A C 1
ATOM 701 O O . GLU A 1 90 ? 10.662 5.514 -4.398 1.00 75.94 90 GLU A O 1
ATOM 706 N N . LYS A 1 91 ? 10.917 4.676 -6.460 1.00 74.62 91 LYS A N 1
ATOM 707 C CA . LYS A 1 91 ? 9.819 5.469 -7.040 1.00 74.62 91 LYS A CA 1
ATOM 708 C C . LYS A 1 91 ? 8.469 5.180 -6.387 1.00 74.62 91 LYS A C 1
ATOM 710 O O . LYS A 1 91 ? 7.659 6.086 -6.242 1.00 74.62 91 LYS A O 1
ATOM 715 N N . PHE A 1 92 ? 8.230 3.932 -5.987 1.00 76.31 92 PHE A N 1
ATOM 716 C CA . PHE A 1 92 ? 7.025 3.555 -5.253 1.00 76.31 92 PHE A CA 1
ATOM 717 C C . PHE A 1 92 ? 6.974 4.188 -3.856 1.00 76.31 92 PHE A C 1
ATOM 719 O O . PHE A 1 92 ? 5.923 4.655 -3.424 1.00 76.31 92 PHE A O 1
ATOM 726 N N . LEU A 1 93 ? 8.104 4.212 -3.148 1.00 75.38 93 LEU A N 1
ATOM 727 C CA . LEU A 1 93 ? 8.193 4.772 -1.798 1.00 75.38 93 LEU A CA 1
ATOM 728 C C . LEU A 1 93 ? 8.246 6.304 -1.788 1.00 75.38 93 LEU A C 1
ATOM 730 O O . LEU A 1 93 ? 7.820 6.914 -0.810 1.00 75.38 93 LEU A O 1
ATOM 734 N N . GLN A 1 94 ? 8.712 6.920 -2.874 1.00 79.06 94 GLN A N 1
ATOM 735 C CA . GLN A 1 94 ? 8.770 8.371 -3.025 1.00 79.06 94 GLN A CA 1
ATOM 736 C C . GLN A 1 94 ? 7.381 9.024 -2.929 1.00 79.06 94 GLN A C 1
ATOM 738 O O . GLN A 1 94 ? 7.219 10.056 -2.292 1.00 79.06 94 GLN A O 1
ATOM 743 N N . GLU A 1 95 ? 6.344 8.391 -3.474 1.00 73.06 95 GLU A N 1
ATOM 744 C CA . GLU A 1 95 ? 4.969 8.890 -3.330 1.00 73.06 95 GLU A CA 1
ATOM 745 C C . GLU A 1 95 ? 4.527 8.914 -1.859 1.00 73.06 95 GLU A C 1
ATOM 747 O O . GLU A 1 95 ? 3.897 9.866 -1.405 1.00 73.06 95 GLU A O 1
ATOM 752 N N . ALA A 1 96 ? 4.906 7.899 -1.075 1.00 75.06 96 ALA A N 1
ATOM 753 C CA . ALA A 1 96 ? 4.600 7.870 0.350 1.00 75.06 96 ALA A CA 1
ATOM 754 C C . ALA A 1 96 ? 5.368 8.956 1.122 1.00 75.06 96 ALA A C 1
ATOM 756 O O . ALA A 1 96 ? 4.786 9.605 1.991 1.00 75.06 96 ALA A O 1
ATOM 757 N N . SER A 1 97 ? 6.647 9.189 0.808 1.00 68.31 97 SER A N 1
ATOM 758 C CA . SER A 1 97 ? 7.441 10.234 1.471 1.00 68.31 97 SER A CA 1
ATOM 759 C C . SER A 1 97 ? 6.912 11.640 1.164 1.00 68.31 97 SER A C 1
ATOM 761 O O . SER A 1 97 ? 6.859 12.483 2.066 1.00 68.31 97 SER A O 1
ATOM 763 N N . GLU A 1 98 ? 6.443 11.878 -0.062 1.00 75.00 98 GLU A N 1
ATOM 764 C CA . GLU A 1 98 ? 5.794 13.126 -0.474 1.00 75.00 98 GLU A CA 1
ATOM 765 C C . GLU A 1 98 ? 4.463 13.343 0.252 1.00 75.00 98 GLU A C 1
ATOM 767 O O . GLU A 1 98 ? 4.262 14.402 0.850 1.00 75.00 98 GLU A O 1
ATOM 772 N N . VAL A 1 99 ? 3.590 12.329 0.294 1.00 75.88 99 VAL A N 1
ATOM 773 C CA . VAL A 1 99 ? 2.303 12.407 1.012 1.00 75.88 99 VAL A CA 1
ATOM 774 C C . VAL A 1 99 ? 2.513 12.667 2.507 1.00 75.88 99 VAL A C 1
ATOM 776 O O . VAL A 1 99 ? 1.813 13.493 3.101 1.00 75.88 99 VAL A O 1
ATOM 779 N N . ILE A 1 100 ? 3.495 12.008 3.129 1.00 74.00 100 ILE A N 1
ATOM 780 C CA . ILE A 1 100 ? 3.826 12.209 4.549 1.00 74.00 100 ILE A CA 1
ATOM 781 C C . ILE A 1 100 ? 4.351 13.630 4.790 1.00 74.00 100 ILE A C 1
ATOM 783 O O . ILE A 1 100 ? 3.973 14.265 5.777 1.00 74.00 100 ILE A O 1
ATOM 787 N N . SER A 1 101 ? 5.199 14.143 3.898 1.00 65.38 101 SER A N 1
ATOM 788 C CA . SER A 1 101 ? 5.767 15.491 4.017 1.00 65.38 101 SER A CA 1
ATOM 789 C C . SER A 1 101 ? 4.694 16.569 3.849 1.00 65.38 101 SER A C 1
ATOM 791 O O . SER A 1 101 ? 4.597 17.461 4.691 1.00 65.38 101 SER A O 1
ATOM 793 N N . ALA A 1 102 ? 3.811 16.420 2.858 1.00 63.81 102 ALA A N 1
ATOM 794 C CA . ALA A 1 102 ? 2.658 17.299 2.667 1.00 63.81 102 ALA A CA 1
ATOM 795 C C . ALA A 1 102 ? 1.694 17.262 3.871 1.00 63.81 102 ALA A C 1
ATOM 797 O O . ALA A 1 102 ? 1.181 18.292 4.304 1.00 63.81 102 ALA A O 1
ATOM 798 N N . SER A 1 103 ? 1.495 16.087 4.478 1.00 61.31 103 SER A N 1
ATOM 799 C CA . SER A 1 103 ? 0.638 15.937 5.665 1.00 61.31 103 SER A CA 1
ATOM 800 C C . SER A 1 103 ? 1.221 16.608 6.920 1.00 61.31 103 SER A C 1
ATOM 802 O O . SER A 1 103 ? 0.467 17.080 7.773 1.00 61.31 103 SER A O 1
ATOM 804 N N . LYS A 1 104 ? 2.554 16.687 7.048 1.00 57.84 104 LYS A N 1
ATOM 805 C CA . LYS A 1 104 ? 3.224 17.400 8.154 1.00 57.84 104 LYS A CA 1
ATOM 806 C C . LYS A 1 104 ? 3.102 18.916 8.034 1.00 57.84 104 LYS A C 1
ATOM 808 O O . LYS A 1 104 ? 2.935 19.580 9.057 1.00 57.84 104 LYS A O 1
ATOM 813 N N . GLU A 1 105 ? 3.147 19.460 6.819 1.00 47.91 105 GLU A N 1
ATOM 814 C CA . GLU A 1 105 ? 2.940 20.899 6.598 1.00 47.91 105 GLU A CA 1
ATOM 815 C C . GLU A 1 105 ? 1.544 21.345 7.056 1.00 47.91 105 GLU A C 1
ATOM 817 O O . GLU A 1 105 ? 1.402 22.409 7.660 1.00 47.91 105 GLU A O 1
ATOM 822 N N . ILE A 1 106 ? 0.530 20.492 6.877 1.00 49.34 106 ILE A N 1
ATOM 823 C CA . ILE A 1 106 ? -0.844 20.766 7.321 1.00 49.34 106 ILE A CA 1
ATOM 824 C C . ILE A 1 106 ? -0.954 20.800 8.859 1.00 49.34 106 ILE A C 1
ATOM 826 O O . ILE A 1 106 ? -1.730 21.588 9.390 1.00 49.34 106 ILE A O 1
ATOM 830 N N . GLN A 1 107 ? -0.161 20.015 9.601 1.00 44.75 107 GLN A N 1
ATOM 831 C CA . GLN A 1 107 ? -0.188 20.031 11.076 1.00 44.75 107 GLN A CA 1
ATOM 832 C C . GLN A 1 107 ? 0.601 21.186 11.710 1.00 44.75 107 GLN A C 1
ATOM 834 O O . GLN A 1 107 ? 0.321 21.555 12.851 1.00 44.75 107 GLN A O 1
ATOM 839 N N . PHE A 1 108 ? 1.573 21.775 11.006 1.00 42.25 108 PHE A N 1
ATOM 840 C CA . PHE A 1 108 ? 2.337 22.915 11.535 1.00 42.25 108 PHE A CA 1
ATOM 841 C C . PHE A 1 108 ? 1.615 24.260 11.353 1.00 42.25 108 PHE A C 1
ATOM 843 O O . PHE A 1 108 ? 1.953 25.247 12.010 1.00 42.25 108 PHE A O 1
ATOM 850 N N . GLY A 1 109 ? 0.592 24.295 10.496 1.00 42.25 109 GLY A N 1
ATOM 851 C CA . GLY A 1 109 ? -0.289 25.435 10.297 1.00 42.25 109 GLY A CA 1
ATOM 852 C C . GLY A 1 109 ? -1.660 25.198 10.918 1.00 42.25 109 GLY A C 1
ATOM 853 O O . GLY A 1 109 ? -2.536 24.642 10.270 1.00 42.25 109 GLY A O 1
ATOM 854 N N . SER A 1 110 ? -1.877 25.761 12.107 1.00 39.28 110 SER A N 1
ATOM 855 C CA . SER A 1 110 ? -3.165 25.905 12.811 1.00 39.28 110 SER A CA 1
ATOM 856 C C . SER A 1 110 ? -3.437 24.860 13.892 1.00 39.28 110 SER A C 1
ATOM 858 O O . SER A 1 110 ? -3.769 23.706 13.647 1.00 39.28 110 SER A O 1
ATOM 860 N N . SER A 1 111 ? -3.427 25.348 15.129 1.00 44.19 111 SER A N 1
ATOM 861 C CA . SER A 1 111 ? -4.222 24.821 16.229 1.00 44.19 111 SER A CA 1
ATOM 862 C C . SER A 1 111 ? -5.705 24.754 15.838 1.00 44.19 111 SER A C 1
ATOM 864 O O . SER A 1 111 ? -6.432 25.706 16.100 1.00 44.19 111 SER A O 1
ATOM 866 N N . ILE A 1 112 ? -6.165 23.668 15.223 1.00 45.53 112 ILE A N 1
ATOM 867 C CA . ILE A 1 112 ? -7.587 23.324 15.136 1.00 45.53 112 ILE A CA 1
ATOM 868 C C . ILE A 1 112 ? -7.709 21.816 15.348 1.00 45.53 112 ILE A C 1
ATOM 870 O O . ILE A 1 112 ? -7.152 20.991 14.631 1.00 45.53 112 ILE A O 1
ATOM 874 N N . SER A 1 113 ? -8.437 21.485 16.403 1.00 43.66 113 SER A N 1
ATOM 875 C CA . SER A 1 113 ? -9.042 20.189 16.636 1.00 43.66 113 SER A CA 1
ATOM 876 C C . SER A 1 113 ? -10.059 19.908 15.531 1.00 43.66 113 SER A C 1
ATOM 878 O O . SER A 1 113 ? -11.165 20.422 15.624 1.00 43.66 113 SER A O 1
ATOM 880 N N . ASP A 1 114 ? -9.715 19.112 14.520 1.00 35.31 114 ASP A N 1
ATOM 881 C CA . ASP A 1 114 ? -10.708 18.388 13.720 1.00 35.31 114 ASP A CA 1
ATOM 882 C C . ASP A 1 114 ? -10.104 17.094 13.130 1.00 35.31 114 ASP A C 1
ATOM 884 O O . ASP A 1 114 ? -9.040 17.136 12.511 1.00 35.31 114 ASP A O 1
ATOM 888 N N . PRO A 1 115 ? -10.751 15.923 13.305 1.00 44.09 115 PRO A N 1
ATOM 889 C CA . PRO A 1 115 ? -10.184 14.614 12.964 1.00 44.09 115 PRO A CA 1
ATOM 890 C C . PRO A 1 115 ? -10.381 14.178 11.498 1.00 44.09 115 PRO A C 1
ATOM 892 O O . PRO A 1 115 ? -10.330 12.986 11.206 1.00 44.09 115 PRO A O 1
ATOM 895 N N . LEU A 1 116 ? -10.629 15.088 10.553 1.00 44.50 116 LEU A N 1
ATOM 896 C CA . LEU A 1 116 ? -10.998 14.712 9.182 1.00 44.50 116 LEU A CA 1
ATOM 897 C C . LEU A 1 116 ? -10.383 15.645 8.136 1.00 44.50 116 LEU A C 1
ATOM 899 O O . LEU A 1 116 ? -11.066 16.486 7.562 1.00 44.50 116 LEU A O 1
ATOM 903 N N . CYS A 1 117 ? -9.100 15.463 7.835 1.00 39.44 117 CYS A N 1
ATOM 904 C CA . CYS A 1 117 ? -8.570 15.868 6.533 1.00 39.44 117 CYS A CA 1
ATOM 905 C C . CYS A 1 117 ? -7.431 14.932 6.108 1.00 39.44 117 CYS A C 1
ATOM 907 O O . CYS A 1 117 ? -6.256 15.276 6.152 1.00 39.44 117 CYS A O 1
ATOM 909 N N . LEU A 1 118 ? -7.799 13.708 5.732 1.00 34.16 118 LEU A N 1
ATOM 910 C CA . LEU A 1 118 ? -7.026 12.907 4.786 1.00 34.16 118 LEU A CA 1
ATOM 911 C C . LEU A 1 118 ? -7.724 13.119 3.440 1.00 34.16 118 LEU A C 1
ATOM 913 O O . LEU A 1 118 ? -8.826 12.612 3.229 1.00 34.16 118 LEU A O 1
ATOM 917 N N . SER A 1 119 ? -7.161 13.992 2.605 1.00 39.03 119 SER A N 1
ATOM 918 C CA . SER A 1 119 ? -7.710 14.327 1.290 1.00 39.03 119 SER A CA 1
ATOM 919 C C . SER A 1 119 ? -7.672 13.124 0.344 1.00 39.03 119 SER A C 1
ATOM 921 O O . SER A 1 119 ? -6.762 12.300 0.418 1.00 39.03 119 SER A O 1
ATOM 923 N N . ALA A 1 120 ? -8.701 13.069 -0.506 1.00 34.09 120 ALA A N 1
ATOM 924 C CA . ALA A 1 120 ? -8.931 12.104 -1.580 1.00 34.09 120 ALA A CA 1
ATOM 925 C C . ALA A 1 120 ? -7.833 12.080 -2.652 1.00 34.09 120 ALA A C 1
ATOM 927 O O . ALA A 1 120 ? -7.154 13.118 -2.821 1.00 34.09 120 ALA A O 1
#

Radius of gyration: 25.94 Å; chains: 1; bounding box: 48×60×74 Å

Foldseek 3Di:
DDDDDDDPPPPPPDPPDDDPDDDDPPPVPPPDDPPCVVVDDDPVQKAWADFPDQDPLFTWTWIWGDDPVDPIDIDIDGDGPDPPDPVSVCVSCVVVVVLVVVVVVVVVPDDDDDDDDPDD

Organism: Monodon monoceros (NCBI:txid40151)

Secondary structure (DSSP, 8-state):
----------------S----------TTSSS-SSGGGG---GGGEEEEEEEEEETTEEEEEEEE--SSSPPEEEEEEE-S---SHHHHHHHHHHHHHHHHHHHHHHHS-----S-----

Sequence (120 aa):
IKGQGVEYFTSVSFPTETDDYAEIIDEEDTYTMPSTRDYEIQRERIELGRCIGEGQFGDVHQGAYTSPENPALAVAIKTCKNCTSDSVREKFLQEASEVISASKEIQFGSSISDPLCLSA